Protein AF-A0AAV0Y622-F1 (afdb_monomer_lite)

Radius of gyration: 22.94 Å; chains: 1; bounding box: 54×23×81 Å

Organism: NCBI:txid13131

Secondary structure (DSSP, 8-state):
----GGGTTS--HHHHHHHHHHHHHHHHHHHHHHHHHHHHHHHHHHT-TT--HHHHHHHHHHHHHHHHHHGGGHHHHHHHHHHHHT-SSPPP-----------

pLDDT: mean 78.73, std 19.77, range [31.52, 97.56]

Sequence (103 aa):
MILNKKTLLKSNPKNSVNQCVHLKWHFMQFFWNDILERFDLTSHLLLDPKIVLQTAVNALNSLLSFVQEIRNKYEEYEEKAKQMSGLKDYAPIRYRKKKWVTG

Foldseek 3Di:
DDDDPVVVVPDDPVVLVVLLVQLVVQLCCVLVVVLVVLVVVLVVQCPPPPDDPVNNVVSVVVSVVVVVVSVVCSVVSSVSSCVVSVHPDRDDDDDPPDDDPDD

Structure (mmCIF, N/CA/C/O backbone):
data_AF-A0AAV0Y622-F1
#
_entry.id   AF-A0AAV0Y622-F1
#
loop_
_atom_site.group_PDB
_atom_site.id
_atom_site.type_symbol
_atom_site.label_atom_id
_atom_site.label_alt_id
_atom_site.label_comp_id
_atom_site.label_asym_id
_atom_site.label_entity_id
_atom_site.label_seq_id
_atom_site.pdbx_PDB_ins_code
_atom_site.Cartn_x
_atom_site.Cartn_y
_atom_site.Cartn_z
_atom_site.occupancy
_atom_site.B_iso_or_equiv
_atom_site.auth_seq_id
_atom_site.auth_comp_id
_atom_site.auth_asym_id
_atom_site.auth_atom_id
_atom_site.pdbx_PDB_model_num
ATOM 1 N N . MET A 1 1 ? 39.746 -16.424 -37.824 1.00 36.06 1 MET A N 1
ATOM 2 C CA . MET A 1 1 ? 38.872 -15.277 -37.485 1.00 36.06 1 MET A CA 1
ATOM 3 C C . MET A 1 1 ? 37.744 -15.803 -36.603 1.00 36.06 1 MET A C 1
ATOM 5 O O . MET A 1 1 ? 36.868 -16.505 -37.088 1.00 36.06 1 MET A O 1
ATOM 9 N N . ILE A 1 2 ? 37.861 -15.616 -35.287 1.00 35.88 2 ILE A N 1
ATOM 10 C CA . ILE A 1 2 ? 36.986 -16.235 -34.279 1.00 35.88 2 ILE A CA 1
ATOM 11 C C . ILE A 1 2 ? 35.644 -15.497 -34.289 1.00 35.88 2 ILE A C 1
ATOM 13 O O . ILE A 1 2 ? 35.585 -14.313 -33.961 1.00 35.88 2 ILE A O 1
ATOM 17 N N . LEU A 1 3 ? 34.571 -16.185 -34.686 1.00 31.52 3 LEU A N 1
ATOM 18 C CA . LEU A 1 3 ? 33.204 -15.669 -34.609 1.00 31.52 3 LEU A CA 1
ATOM 19 C C . LEU A 1 3 ? 32.867 -15.356 -33.145 1.00 31.52 3 LEU A C 1
ATOM 21 O O . LEU A 1 3 ? 32.747 -16.234 -32.291 1.00 31.52 3 LEU A O 1
ATOM 25 N N . ASN A 1 4 ? 32.773 -14.060 -32.862 1.00 33.06 4 ASN A N 1
ATOM 26 C CA . ASN A 1 4 ? 32.551 -13.490 -31.546 1.00 33.06 4 ASN A CA 1
ATOM 27 C C . ASN A 1 4 ? 31.136 -13.858 -31.064 1.00 33.06 4 ASN A C 1
ATOM 29 O O . ASN A 1 4 ? 30.150 -13.291 -31.531 1.00 33.06 4 ASN A O 1
ATOM 33 N N . LYS A 1 5 ? 31.027 -14.801 -30.116 1.00 42.62 5 LYS A N 1
ATOM 34 C CA . LYS A 1 5 ? 29.757 -15.284 -29.528 1.00 42.62 5 LYS A CA 1
ATOM 35 C C . LYS A 1 5 ? 28.845 -14.162 -28.989 1.00 42.62 5 LYS A C 1
ATOM 37 O O . LYS A 1 5 ? 27.657 -14.395 -28.786 1.00 42.62 5 LYS A O 1
ATOM 42 N N . LYS A 1 6 ? 29.357 -12.936 -28.806 1.00 43.50 6 LYS A N 1
ATOM 43 C CA . LYS A 1 6 ? 28.578 -11.755 -28.394 1.00 43.50 6 LYS A CA 1
ATOM 44 C C . LYS A 1 6 ? 27.569 -11.258 -29.441 1.00 43.50 6 LYS A C 1
ATOM 46 O O . LYS A 1 6 ? 26.641 -10.548 -29.066 1.00 43.50 6 LYS A O 1
ATOM 51 N N . THR A 1 7 ? 27.688 -11.615 -30.724 1.00 33.09 7 THR A N 1
ATOM 52 C CA . THR A 1 7 ? 26.793 -11.078 -31.774 1.00 33.09 7 THR A CA 1
ATOM 53 C C . THR A 1 7 ? 25.517 -11.896 -31.997 1.00 33.09 7 THR A C 1
ATOM 55 O O . THR A 1 7 ? 24.535 -11.347 -32.492 1.00 33.09 7 THR A O 1
ATOM 58 N N . LEU A 1 8 ? 25.471 -13.164 -31.569 1.00 37.44 8 LEU A N 1
ATOM 59 C CA . LEU A 1 8 ? 24.304 -14.045 -31.757 1.00 37.44 8 LEU A CA 1
ATOM 60 C C . LEU A 1 8 ? 23.208 -13.879 -30.691 1.00 37.44 8 LEU A C 1
ATOM 62 O O . LEU A 1 8 ? 22.096 -14.369 -30.870 1.00 37.44 8 LEU A O 1
ATOM 66 N N . LEU A 1 9 ? 23.473 -13.136 -29.612 1.00 44.47 9 LEU A N 1
ATOM 67 C CA . LEU A 1 9 ? 22.434 -12.724 -28.657 1.00 44.47 9 LEU A CA 1
ATOM 68 C C . LEU A 1 9 ? 21.593 -11.543 -29.171 1.00 44.47 9 LEU A C 1
ATOM 70 O O . LEU A 1 9 ? 20.620 -11.144 -28.529 1.00 44.47 9 LEU A O 1
ATOM 74 N N . LYS A 1 10 ? 21.917 -11.000 -30.352 1.00 45.59 10 LYS A N 1
ATOM 75 C CA . LYS A 1 10 ? 21.136 -9.942 -30.990 1.00 45.59 10 LYS A CA 1
ATOM 76 C C . LYS A 1 10 ? 19.875 -10.546 -31.632 1.00 45.59 10 LYS A C 1
ATOM 78 O O . LYS A 1 10 ? 19.829 -10.863 -32.814 1.00 45.59 10 LYS A O 1
ATOM 83 N N . SER A 1 11 ? 18.823 -10.639 -30.817 1.00 50.12 11 SER A N 1
ATOM 84 C CA . SER A 1 11 ? 17.402 -10.749 -31.196 1.00 50.12 11 SER A CA 1
ATOM 85 C C . SER A 1 11 ? 16.842 -12.117 -31.624 1.00 50.12 11 SER A C 1
ATOM 87 O O . SER A 1 11 ? 16.156 -12.233 -32.637 1.00 50.12 11 SER A O 1
ATOM 89 N N . ASN A 1 12 ? 17.000 -13.150 -30.791 1.00 37.62 12 ASN A N 1
ATOM 90 C CA . ASN A 1 12 ? 16.073 -14.286 -30.859 1.00 37.62 12 ASN A CA 1
ATOM 91 C C . ASN A 1 12 ? 14.724 -13.863 -30.229 1.00 37.62 12 ASN A C 1
ATOM 93 O O . ASN A 1 12 ? 14.719 -13.491 -29.052 1.00 37.62 12 ASN A O 1
ATOM 97 N N . PRO A 1 13 ? 13.587 -13.886 -30.955 1.00 52.12 13 PRO A N 1
ATOM 98 C CA . PRO A 1 13 ? 12.298 -13.420 -30.434 1.00 52.12 13 PRO A CA 1
ATOM 99 C C . PRO A 1 13 ? 11.864 -14.152 -29.156 1.00 52.12 13 PRO A C 1
ATOM 101 O O . PRO A 1 13 ? 11.229 -13.545 -28.296 1.00 52.12 13 PRO A O 1
ATOM 104 N N . LYS A 1 14 ? 12.272 -15.418 -28.984 1.00 54.62 14 LYS A N 1
ATOM 105 C CA . LYS A 1 14 ? 12.008 -16.199 -27.765 1.00 54.62 14 LYS A CA 1
ATOM 106 C C . LYS A 1 14 ? 12.686 -15.597 -26.527 1.00 54.62 14 LYS A C 1
ATOM 108 O O . LYS A 1 14 ? 12.061 -15.493 -25.480 1.00 54.62 14 LYS A O 1
ATOM 113 N N . ASN A 1 15 ? 13.923 -15.116 -26.661 1.00 57.88 15 ASN A N 1
ATOM 114 C CA . ASN A 1 15 ? 14.664 -14.530 -25.540 1.00 57.88 15 ASN A CA 1
ATOM 115 C C . ASN A 1 15 ? 14.088 -13.167 -25.130 1.00 57.88 15 ASN A C 1
ATOM 117 O O . ASN A 1 15 ? 13.970 -12.898 -23.940 1.00 57.88 15 ASN A O 1
ATOM 121 N N . SER A 1 16 ? 13.669 -12.334 -26.093 1.00 57.28 16 SER A N 1
ATOM 122 C CA . SER A 1 16 ? 13.042 -11.038 -25.787 1.00 57.28 16 SER A CA 1
ATOM 123 C C . SER A 1 16 ? 11.657 -11.178 -25.151 1.00 57.28 16 SER A C 1
ATOM 125 O O . SER A 1 16 ? 11.307 -10.393 -24.276 1.00 57.28 16 SER A O 1
ATOM 127 N N . VAL A 1 17 ? 10.868 -12.180 -25.559 1.00 62.34 17 VAL A N 1
ATOM 128 C CA . VAL A 1 17 ? 9.554 -12.447 -24.948 1.00 62.34 17 VAL A CA 1
ATOM 129 C C . VAL A 1 17 ? 9.727 -12.937 -23.511 1.00 62.34 17 VAL A C 1
ATOM 131 O O . VAL A 1 17 ? 9.087 -12.398 -22.613 1.00 62.34 17 VAL A O 1
ATOM 134 N N . ASN A 1 18 ? 10.649 -13.875 -23.272 1.00 63.12 18 ASN A N 1
ATOM 135 C CA . ASN A 1 18 ? 10.930 -14.384 -21.926 1.00 63.12 18 ASN A CA 1
ATOM 136 C C . ASN A 1 18 ? 11.390 -13.273 -20.970 1.00 63.12 18 ASN 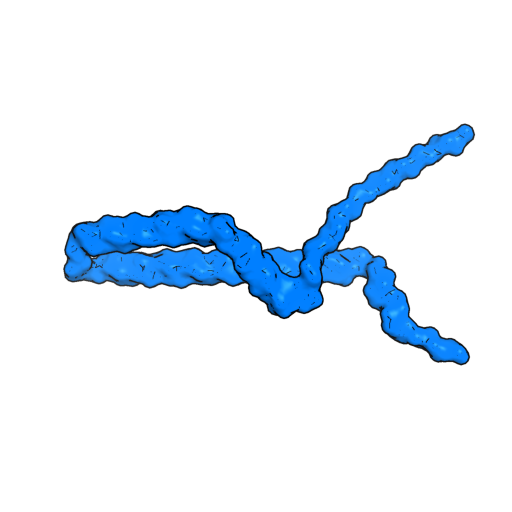A C 1
ATOM 138 O O . ASN A 1 18 ? 10.970 -13.242 -19.819 1.00 63.12 18 ASN A O 1
ATOM 142 N N . GLN A 1 19 ? 12.191 -12.325 -21.461 1.00 64.94 19 GLN A N 1
ATOM 143 C CA . GLN A 1 19 ? 12.620 -11.146 -20.705 1.00 64.94 19 GLN A CA 1
ATOM 144 C C . GLN A 1 19 ? 11.441 -10.244 -20.301 1.00 64.94 19 GLN A C 1
ATOM 146 O O . GLN A 1 19 ? 11.334 -9.847 -19.145 1.00 64.94 19 GLN A O 1
ATOM 151 N N . CYS A 1 20 ? 10.495 -9.987 -21.205 1.00 70.00 20 CYS A N 1
ATOM 152 C CA . CYS A 1 20 ? 9.302 -9.188 -20.885 1.00 70.00 20 CYS A CA 1
ATOM 153 C C . CYS A 1 20 ? 8.402 -9.846 -19.856 1.00 70.00 20 CYS A C 1
ATOM 155 O O . CYS A 1 20 ? 7.855 -9.171 -18.986 1.00 70.00 20 CYS A O 1
ATOM 157 N N . VAL A 1 21 ? 8.241 -11.164 -19.977 1.00 77.44 21 VAL A N 1
ATOM 158 C CA . VAL A 1 21 ? 7.499 -11.962 -19.003 1.00 77.44 21 VAL A CA 1
ATOM 159 C C . VAL A 1 21 ? 8.177 -11.853 -17.641 1.00 77.44 21 VAL A C 1
ATOM 161 O O . VAL A 1 21 ? 7.488 -11.647 -16.650 1.00 77.44 21 VAL A O 1
ATOM 164 N N . HIS A 1 22 ? 9.511 -11.877 -17.599 1.00 78.56 22 HIS A N 1
ATOM 165 C CA . HIS A 1 22 ? 10.283 -11.694 -16.373 1.00 78.56 22 HIS A CA 1
ATOM 166 C C . HIS A 1 22 ? 10.068 -10.319 -15.730 1.00 78.56 22 HIS A C 1
ATOM 168 O O . HIS A 1 22 ? 9.818 -10.250 -14.530 1.00 78.56 22 HIS A O 1
ATOM 174 N N . LEU A 1 23 ? 10.133 -9.231 -16.507 1.00 83.88 23 LEU A N 1
ATOM 175 C CA . LEU A 1 23 ? 9.888 -7.875 -15.997 1.00 83.88 23 LEU A CA 1
ATOM 176 C C . LEU A 1 23 ? 8.463 -7.739 -15.447 1.00 83.88 23 LEU A C 1
ATOM 178 O O . LEU A 1 23 ? 8.270 -7.287 -14.320 1.00 83.88 23 LEU A O 1
ATOM 182 N N . LYS A 1 24 ? 7.468 -8.195 -16.216 1.00 84.81 24 LYS A N 1
ATOM 183 C CA . LYS A 1 24 ? 6.062 -8.147 -15.805 1.00 84.81 24 LYS A CA 1
ATOM 184 C C . LYS A 1 24 ? 5.796 -9.004 -14.566 1.00 84.81 24 LYS A C 1
ATOM 186 O O . LYS A 1 24 ? 4.998 -8.611 -13.723 1.00 84.81 24 LYS A O 1
ATOM 191 N N . TRP A 1 25 ? 6.460 -10.152 -14.451 1.00 88.56 25 TRP A N 1
ATOM 192 C CA . TRP A 1 25 ? 6.358 -11.021 -13.282 1.00 88.56 25 TRP A CA 1
ATOM 193 C C . TRP A 1 25 ? 6.910 -10.342 -12.026 1.00 88.56 25 TRP A C 1
ATOM 195 O O . TRP A 1 25 ? 6.199 -10.282 -11.031 1.00 88.56 25 TRP A O 1
ATOM 205 N N . HIS A 1 26 ? 8.104 -9.742 -12.097 1.00 86.81 26 HIS A N 1
ATOM 206 C CA . HIS A 1 26 ? 8.681 -8.998 -10.970 1.00 86.81 26 HIS A CA 1
ATOM 207 C C . HIS A 1 26 ? 7.804 -7.817 -10.554 1.00 86.81 26 HIS A C 1
ATOM 209 O O . HIS A 1 26 ? 7.552 -7.634 -9.367 1.00 86.81 26 HIS A O 1
ATOM 215 N N . PHE A 1 27 ? 7.289 -7.052 -11.522 1.00 90.44 27 PHE A N 1
ATOM 216 C CA . PHE A 1 27 ? 6.346 -5.970 -11.240 1.00 90.44 27 PHE A CA 1
ATOM 217 C C . PHE A 1 27 ? 5.122 -6.486 -10.476 1.00 90.44 27 PHE A C 1
ATOM 219 O O . PHE A 1 27 ? 4.786 -5.957 -9.421 1.00 90.44 27 PHE A O 1
ATOM 226 N N . MET A 1 28 ? 4.478 -7.543 -10.984 1.00 90.06 28 MET A N 1
ATOM 227 C CA . MET A 1 28 ? 3.286 -8.113 -10.353 1.00 90.06 28 MET A CA 1
ATOM 228 C C . MET A 1 28 ? 3.593 -8.677 -8.969 1.00 90.06 28 MET A C 1
ATOM 230 O O . MET A 1 28 ? 2.779 -8.518 -8.067 1.00 90.06 28 MET A O 1
ATOM 234 N N . GLN A 1 29 ? 4.758 -9.294 -8.785 1.00 92.44 29 GLN A N 1
ATOM 235 C CA . GLN A 1 29 ? 5.179 -9.803 -7.490 1.00 92.44 29 GLN A CA 1
ATOM 236 C C . GLN A 1 29 ? 5.310 -8.672 -6.467 1.00 92.44 29 GLN A C 1
ATOM 238 O O . GLN A 1 29 ? 4.699 -8.766 -5.410 1.00 92.44 29 GLN A O 1
ATOM 243 N N . PHE A 1 30 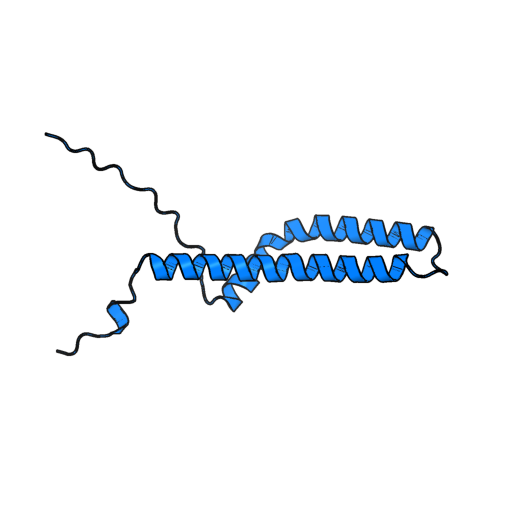? 6.047 -7.601 -6.774 1.00 91.44 30 PHE A N 1
ATOM 244 C CA . PHE A 1 30 ? 6.197 -6.473 -5.847 1.00 91.44 30 PHE A CA 1
ATOM 245 C C . PHE A 1 30 ? 4.865 -5.776 -5.572 1.00 91.44 30 PHE A C 1
ATOM 247 O O . PHE A 1 30 ? 4.535 -5.506 -4.422 1.00 91.44 30 PHE A O 1
ATOM 254 N N . PHE A 1 31 ? 4.080 -5.540 -6.622 1.00 91.56 31 PHE A N 1
ATOM 255 C CA . PHE A 1 31 ? 2.788 -4.878 -6.509 1.00 91.56 31 PHE A CA 1
ATOM 256 C C . PHE A 1 31 ? 1.816 -5.656 -5.612 1.00 91.56 31 PHE A C 1
ATOM 258 O O . PHE A 1 31 ? 1.215 -5.088 -4.703 1.00 91.56 31 PHE A O 1
ATOM 265 N N . TRP A 1 32 ? 1.663 -6.962 -5.845 1.00 93.19 32 TRP A N 1
ATOM 266 C CA . TRP A 1 32 ? 0.735 -7.779 -5.063 1.00 93.19 32 TRP A CA 1
ATOM 267 C C . TRP A 1 32 ? 1.253 -8.107 -3.669 1.00 93.19 32 TRP A C 1
ATOM 269 O O . TRP A 1 32 ? 0.438 -8.207 -2.757 1.00 93.19 32 TRP A O 1
ATOM 279 N N . ASN A 1 33 ? 2.568 -8.250 -3.486 1.00 94.62 33 ASN A N 1
ATOM 280 C CA . ASN A 1 33 ? 3.149 -8.498 -2.170 1.00 94.62 33 ASN A CA 1
ATOM 281 C C . ASN A 1 33 ? 2.765 -7.392 -1.180 1.00 94.62 33 ASN A C 1
ATOM 283 O O . ASN A 1 33 ? 2.231 -7.691 -0.117 1.00 94.62 33 ASN A O 1
ATOM 287 N N . ASP A 1 34 ? 2.932 -6.129 -1.570 1.00 93.94 34 ASP A N 1
ATOM 288 C CA . ASP A 1 34 ? 2.642 -4.988 -0.696 1.00 93.94 34 ASP A CA 1
ATOM 289 C C . ASP A 1 34 ? 1.139 -4.877 -0.367 1.00 93.94 34 ASP A C 1
ATOM 291 O O . ASP A 1 34 ? 0.758 -4.545 0.758 1.00 93.94 34 ASP A O 1
ATOM 295 N N . ILE A 1 35 ? 0.261 -5.191 -1.331 1.00 93.62 35 ILE A N 1
ATOM 296 C CA . ILE A 1 35 ? -1.196 -5.224 -1.110 1.00 93.62 35 ILE A CA 1
ATOM 297 C C . ILE A 1 35 ? -1.569 -6.328 -0.125 1.00 93.62 35 ILE A C 1
ATOM 299 O O . ILE A 1 35 ? -2.336 -6.084 0.807 1.00 93.62 35 ILE A O 1
ATOM 303 N N . LEU A 1 36 ? -1.047 -7.535 -0.339 1.00 95.81 36 LEU A N 1
ATOM 304 C CA . LEU A 1 36 ? -1.373 -8.694 0.482 1.00 95.81 36 LEU A CA 1
ATOM 305 C C . LEU A 1 36 ? -0.841 -8.536 1.904 1.00 95.81 36 LEU A C 1
ATOM 307 O O . LEU A 1 36 ? -1.576 -8.819 2.841 1.00 95.81 36 LEU A O 1
ATOM 311 N N . GLU A 1 37 ? 0.370 -8.008 2.078 1.00 96.19 37 GLU A N 1
ATOM 312 C CA . GLU A 1 37 ? 0.938 -7.725 3.398 1.00 96.19 37 GLU A CA 1
ATOM 313 C C . GLU A 1 37 ? 0.075 -6.716 4.170 1.00 96.19 37 GLU A C 1
ATOM 315 O O . GLU A 1 37 ? -0.294 -6.945 5.323 1.00 96.19 37 GLU A O 1
ATOM 320 N N . ARG A 1 38 ? -0.335 -5.613 3.528 1.00 95.50 38 ARG A N 1
ATOM 321 C CA . ARG A 1 38 ? -1.188 -4.613 4.187 1.00 95.50 38 ARG A CA 1
ATOM 322 C C . ARG A 1 38 ? -2.576 -5.159 4.519 1.00 95.50 38 ARG A C 1
ATOM 324 O O . ARG A 1 38 ? -3.145 -4.810 5.560 1.00 95.50 38 ARG A O 1
ATOM 331 N N . PHE A 1 39 ? -3.121 -5.997 3.642 1.00 95.81 39 PHE A N 1
ATOM 332 C CA . PHE A 1 39 ? -4.402 -6.658 3.853 1.00 95.81 39 PHE A CA 1
ATOM 333 C C . PHE A 1 39 ? -4.339 -7.654 5.015 1.00 95.81 39 PHE A C 1
ATOM 335 O O . PHE A 1 39 ? -5.241 -7.666 5.854 1.00 95.81 39 PHE A O 1
ATOM 342 N N . ASP A 1 40 ? -3.272 -8.444 5.097 1.00 97.19 40 ASP A N 1
ATOM 343 C CA . ASP A 1 40 ? -3.043 -9.426 6.156 1.00 97.19 40 ASP A CA 1
ATOM 344 C C . ASP A 1 40 ? -2.927 -8.751 7.530 1.00 97.19 40 ASP A C 1
ATOM 346 O O . ASP A 1 40 ? -3.668 -9.085 8.455 1.00 97.19 40 ASP A O 1
ATOM 350 N N . LEU A 1 41 ? -2.124 -7.686 7.629 1.00 95.69 41 LEU A N 1
ATOM 351 C CA . LEU A 1 41 ? -2.010 -6.875 8.847 1.00 95.69 41 LEU A CA 1
ATOM 352 C C . LEU A 1 41 ? -3.357 -6.294 9.292 1.00 95.69 41 LEU A C 1
ATOM 354 O O . LEU A 1 41 ? -3.691 -6.305 10.478 1.00 95.69 41 LEU A O 1
ATOM 358 N N . THR A 1 42 ? -4.142 -5.789 8.338 1.00 96.81 42 THR A N 1
ATOM 359 C CA . THR A 1 42 ? -5.475 -5.245 8.626 1.00 96.81 42 THR A CA 1
ATOM 360 C C . THR A 1 42 ? -6.424 -6.354 9.078 1.00 96.81 42 THR A C 1
ATOM 362 O O . THR A 1 42 ? -7.174 -6.165 10.031 1.00 96.81 42 THR A O 1
ATOM 365 N N . SER A 1 43 ? -6.363 -7.527 8.448 1.00 96.69 43 SER A N 1
ATOM 366 C CA . SER A 1 43 ? -7.178 -8.690 8.810 1.00 96.69 43 SER A CA 1
ATOM 367 C C . SER A 1 43 ? -6.858 -9.173 10.222 1.00 96.69 43 SER A C 1
ATOM 369 O O . SER A 1 43 ? -7.770 -9.349 11.026 1.00 96.69 43 SER A O 1
ATOM 371 N N . HIS A 1 44 ? -5.576 -9.303 10.562 1.00 96.06 44 HIS A N 1
ATOM 372 C CA . HIS A 1 44 ? -5.141 -9.657 11.911 1.00 96.06 44 HIS A CA 1
ATOM 373 C C . HIS A 1 44 ? -5.617 -8.655 12.963 1.00 96.06 44 HIS A C 1
ATOM 375 O O . HIS A 1 44 ? -6.077 -9.070 14.025 1.00 96.06 44 HIS A O 1
ATOM 381 N N . LEU A 1 45 ? -5.571 -7.354 12.659 1.00 95.69 45 LEU A N 1
ATOM 382 C CA . LEU A 1 45 ? -6.094 -6.318 13.547 1.00 95.69 45 LEU A CA 1
ATOM 383 C C . LEU A 1 45 ? -7.611 -6.452 13.746 1.00 95.69 45 LEU A C 1
ATOM 385 O O . LEU A 1 45 ? -8.087 -6.401 14.875 1.00 95.69 45 LEU A O 1
ATOM 389 N N . LEU A 1 46 ? -8.374 -6.644 12.665 1.00 96.12 46 LEU A N 1
ATOM 390 C CA . LEU A 1 46 ? -9.838 -6.753 12.711 1.00 96.12 46 LEU A CA 1
ATOM 391 C C . LEU A 1 46 ? -10.338 -8.003 13.443 1.00 96.12 46 LEU A C 1
ATOM 393 O O . LEU A 1 46 ? -11.459 -8.004 13.947 1.00 96.12 46 LEU A O 1
ATOM 397 N N . LEU A 1 47 ? -9.523 -9.055 13.490 1.00 95.88 47 LEU A N 1
ATOM 398 C CA . LEU A 1 47 ? -9.833 -10.296 14.195 1.00 95.88 47 LEU A CA 1
ATOM 399 C C . LEU A 1 47 ? -9.550 -10.226 15.705 1.00 95.88 47 LEU A C 1
ATOM 401 O O . LEU A 1 47 ? -9.858 -11.187 16.411 1.00 95.88 47 LEU A O 1
ATOM 405 N N . AS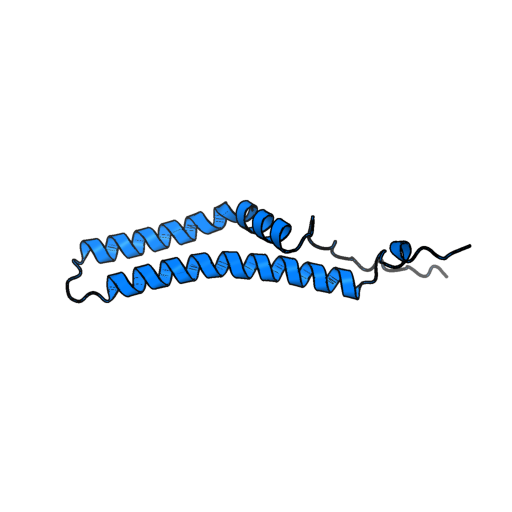P A 1 48 ? -8.993 -9.125 16.221 1.00 95.56 48 ASP A N 1
ATOM 406 C CA . ASP A 1 48 ? -8.809 -8.945 17.663 1.00 95.56 48 ASP A CA 1
ATOM 407 C C . ASP A 1 48 ? -10.180 -8.831 18.364 1.00 95.56 48 ASP A C 1
ATOM 409 O O . ASP A 1 48 ? -10.917 -7.871 18.124 1.00 95.56 48 ASP A O 1
ATOM 413 N N . PRO A 1 49 ? -10.541 -9.753 19.280 1.00 92.75 49 PRO A N 1
ATOM 414 C CA . PRO A 1 49 ? -11.823 -9.710 19.986 1.00 92.75 49 PRO A CA 1
ATOM 415 C C . PRO A 1 49 ? -11.993 -8.478 20.888 1.00 92.75 49 PRO A C 1
ATOM 417 O O . PRO A 1 49 ? -13.101 -8.205 21.347 1.00 92.75 49 PRO A O 1
ATOM 420 N N . LYS A 1 50 ? -10.912 -7.744 21.175 1.00 96.06 50 LYS A N 1
ATOM 421 C CA . LYS A 1 50 ? -10.919 -6.510 21.973 1.00 96.06 50 LYS A CA 1
ATOM 422 C C . LYS A 1 50 ? -10.925 -5.247 21.113 1.00 96.06 50 LYS A C 1
ATOM 424 O O . LYS A 1 50 ? -10.820 -4.149 21.665 1.00 96.06 50 LYS A O 1
ATOM 429 N N . ILE A 1 51 ? -11.027 -5.369 19.787 1.00 95.00 51 ILE A N 1
ATOM 430 C CA . ILE A 1 51 ? -10.992 -4.206 18.907 1.00 95.00 51 ILE A CA 1
ATOM 431 C C . ILE A 1 51 ? -12.161 -3.258 19.187 1.00 95.00 51 ILE A C 1
ATOM 433 O O . ILE A 1 51 ? -13.325 -3.644 19.288 1.00 95.00 51 ILE A O 1
ATOM 437 N N . VAL A 1 52 ? -11.843 -1.970 19.276 1.00 96.12 52 VAL A N 1
ATOM 438 C CA . VAL A 1 52 ? -12.848 -0.910 19.342 1.00 96.12 52 VAL A CA 1
ATOM 439 C C . VAL A 1 52 ? -13.342 -0.615 17.927 1.00 96.12 52 VAL A C 1
ATOM 441 O O . VAL A 1 52 ? -12.537 -0.474 17.007 1.00 96.12 52 VAL A O 1
ATOM 444 N N . LEU A 1 53 ? -14.657 -0.449 17.750 1.00 94.94 53 LEU A N 1
ATOM 445 C CA . LEU A 1 53 ? -15.276 -0.205 16.438 1.00 94.94 53 LEU A CA 1
ATOM 446 C C . LEU A 1 53 ? -14.599 0.935 15.657 1.00 94.94 53 LEU A C 1
ATOM 448 O O . LEU A 1 53 ? -14.333 0.797 14.466 1.00 94.94 53 LEU A O 1
ATOM 452 N N . GLN A 1 54 ? -14.263 2.039 16.329 1.00 96.75 54 GLN A N 1
ATOM 453 C CA . GLN A 1 54 ? -13.573 3.164 15.694 1.00 96.75 54 GLN A CA 1
ATOM 454 C C . GLN A 1 54 ? -12.204 2.764 15.123 1.00 96.75 54 GLN A C 1
ATOM 456 O O . GLN A 1 54 ? -11.836 3.206 14.037 1.00 96.75 54 GLN A O 1
ATOM 461 N N . THR A 1 55 ? -11.460 1.905 15.822 1.00 96.19 55 THR A N 1
ATOM 462 C CA . THR A 1 55 ? -10.170 1.383 15.355 1.00 96.19 55 THR A CA 1
ATOM 463 C C . THR A 1 55 ? -10.350 0.518 14.111 1.00 96.19 55 THR A C 1
ATOM 465 O O . THR A 1 55 ? -9.592 0.675 13.157 1.00 96.19 55 THR A O 1
ATOM 468 N N . ALA A 1 56 ? -11.385 -0.327 14.077 1.00 95.94 56 ALA A N 1
ATOM 469 C CA . ALA A 1 56 ? -11.712 -1.143 12.907 1.00 95.94 56 ALA A CA 1
ATOM 470 C C . ALA A 1 56 ? -12.042 -0.279 11.677 1.00 95.94 56 ALA A C 1
ATOM 472 O O . ALA A 1 56 ? -11.498 -0.495 10.594 1.00 95.94 56 ALA A O 1
ATOM 473 N N . VAL A 1 57 ? -12.877 0.750 11.858 1.00 97.50 57 VAL A N 1
ATOM 474 C CA . VAL A 1 57 ? -13.222 1.711 10.796 1.00 97.50 57 VAL A CA 1
ATOM 475 C C . VAL A 1 57 ? -11.976 2.443 10.294 1.00 97.50 57 VAL A C 1
ATOM 477 O O . VAL A 1 57 ? -11.759 2.542 9.087 1.00 97.50 5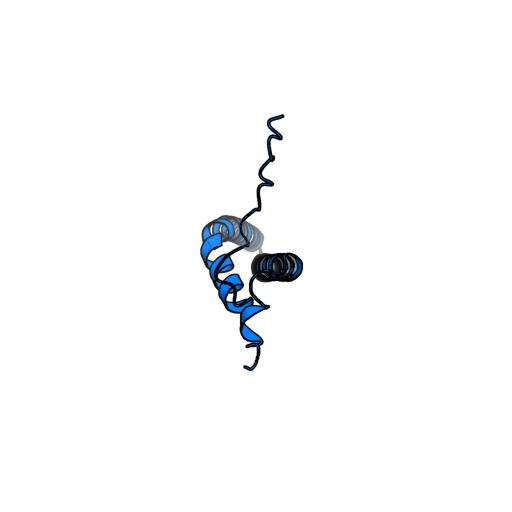7 VAL A O 1
ATOM 480 N N . ASN A 1 58 ? -11.120 2.915 11.203 1.00 97.56 58 ASN A N 1
ATOM 481 C CA . ASN A 1 58 ? -9.881 3.601 10.837 1.00 97.56 58 ASN A CA 1
ATOM 482 C C . ASN A 1 58 ? -8.922 2.683 10.065 1.00 97.56 58 ASN A C 1
ATOM 484 O O . ASN A 1 58 ? -8.301 3.128 9.100 1.00 97.56 58 ASN A O 1
ATOM 488 N N . ALA A 1 59 ? -8.819 1.410 10.454 1.00 96.69 59 ALA A N 1
ATOM 489 C CA . ALA A 1 59 ? -7.980 0.429 9.774 1.00 96.69 59 ALA A CA 1
ATOM 490 C C . ALA A 1 59 ? -8.459 0.164 8.339 1.00 96.69 59 ALA A C 1
ATOM 492 O O . ALA A 1 59 ? -7.658 0.199 7.405 1.00 96.69 59 ALA A O 1
ATOM 493 N N . LEU A 1 60 ? -9.770 -0.009 8.146 1.00 96.75 60 LEU A N 1
ATOM 494 C CA . LEU A 1 60 ? -10.369 -0.183 6.821 1.00 96.75 60 LEU A CA 1
ATOM 495 C C . LEU A 1 60 ? -10.200 1.062 5.941 1.00 96.75 60 LEU A C 1
ATOM 497 O O . LEU A 1 60 ? -9.837 0.937 4.773 1.00 96.75 60 LEU A O 1
ATOM 501 N N . ASN A 1 61 ? -10.391 2.261 6.498 1.00 97.38 61 ASN A N 1
ATOM 502 C CA . ASN A 1 61 ? -10.142 3.511 5.776 1.00 97.38 61 ASN A CA 1
ATOM 503 C C . ASN A 1 61 ? -8.663 3.653 5.389 1.00 97.38 61 ASN A C 1
ATOM 505 O O . ASN A 1 61 ? -8.362 4.028 4.260 1.00 97.38 61 ASN A O 1
ATOM 509 N N . SER A 1 62 ? -7.738 3.297 6.287 1.00 96.75 62 SER A N 1
ATOM 510 C CA . SER A 1 62 ? -6.303 3.295 5.986 1.00 96.75 62 SER A CA 1
ATOM 511 C C . SER A 1 62 ? -5.955 2.313 4.867 1.00 96.75 62 SER A C 1
ATOM 513 O O . SER A 1 62 ? -5.172 2.661 3.985 1.00 96.75 62 SER A O 1
ATOM 515 N N . LEU A 1 63 ? -6.543 1.112 4.870 1.00 96.19 63 LEU A N 1
ATOM 516 C CA . LEU A 1 63 ? -6.364 0.131 3.799 1.00 96.19 63 LEU A CA 1
ATOM 517 C C . LEU A 1 63 ? -6.902 0.660 2.463 1.00 96.19 63 LEU A C 1
ATOM 519 O O . LEU A 1 63 ? -6.229 0.536 1.441 1.00 96.19 63 LEU A O 1
ATOM 523 N N . LEU A 1 64 ? -8.077 1.296 2.468 1.00 95.62 64 LEU A N 1
ATOM 524 C CA . LEU A 1 64 ? -8.655 1.914 1.276 1.00 95.62 64 LEU A CA 1
ATOM 525 C C . LEU A 1 64 ? -7.744 3.013 0.711 1.00 95.62 64 LEU A C 1
ATOM 527 O O . LEU A 1 64 ? -7.436 2.989 -0.481 1.00 95.62 64 LEU A O 1
ATOM 531 N N . SER A 1 65 ? -7.283 3.941 1.555 1.00 95.56 65 SER A N 1
ATOM 532 C CA . SER A 1 65 ? -6.354 5.002 1.148 1.00 95.56 65 SER A CA 1
ATOM 533 C C . SER A 1 65 ? -5.043 4.429 0.614 1.00 95.56 65 SER A C 1
ATOM 535 O O . SER A 1 65 ? -4.574 4.856 -0.436 1.00 95.56 65 SER A O 1
ATOM 537 N N . PHE A 1 66 ? -4.497 3.397 1.262 1.00 95.00 66 PHE A N 1
ATOM 538 C CA . PHE A 1 66 ? -3.295 2.713 0.789 1.00 95.00 66 PHE A CA 1
ATOM 539 C C . PHE A 1 66 ? -3.472 2.138 -0.624 1.00 95.00 66 PHE A C 1
ATOM 541 O O . PHE A 1 66 ? -2.638 2.380 -1.494 1.00 95.00 66 PHE A O 1
ATOM 548 N N . VAL A 1 67 ? -4.573 1.423 -0.887 1.00 92.19 67 VAL A N 1
ATOM 549 C CA . VAL A 1 67 ? -4.859 0.860 -2.221 1.00 92.19 67 VAL A CA 1
ATOM 550 C C . VAL A 1 67 ? -5.061 1.965 -3.265 1.00 92.19 67 VAL A C 1
ATOM 552 O O . VAL A 1 67 ? -4.658 1.808 -4.417 1.00 92.19 67 VAL A O 1
ATOM 555 N N . GLN A 1 68 ? -5.647 3.102 -2.888 1.00 91.69 68 GLN A N 1
ATOM 556 C CA . GLN A 1 68 ? -5.780 4.252 -3.788 1.00 91.69 68 GLN A CA 1
ATOM 557 C C . GLN A 1 68 ? -4.419 4.876 -4.127 1.00 91.69 68 GLN A C 1
ATOM 559 O O . GLN A 1 68 ? -4.162 5.198 -5.288 1.00 91.69 68 GLN A O 1
ATOM 564 N N . GLU A 1 69 ? -3.532 5.007 -3.142 1.00 92.50 69 GLU A N 1
ATOM 565 C CA . GLU A 1 69 ? -2.190 5.564 -3.319 1.00 92.50 69 GLU A CA 1
ATOM 566 C C . GLU A 1 69 ? -1.260 4.637 -4.104 1.00 92.50 69 GLU A C 1
ATOM 568 O O . GLU A 1 69 ? -0.445 5.119 -4.891 1.00 92.50 69 GLU A O 1
ATOM 573 N N . ILE A 1 70 ? -1.391 3.316 -3.945 1.00 90.38 70 ILE A N 1
ATOM 574 C CA . ILE A 1 70 ? -0.523 2.339 -4.619 1.00 90.38 70 ILE A CA 1
ATOM 575 C C . ILE A 1 70 ? -0.607 2.460 -6.146 1.00 90.38 70 ILE A C 1
ATOM 577 O O . ILE A 1 70 ? 0.378 2.237 -6.849 1.00 90.38 70 ILE A O 1
ATOM 581 N N . ARG A 1 71 ? -1.762 2.901 -6.666 1.00 83.06 71 ARG A N 1
ATOM 582 C CA . ARG A 1 71 ? -1.965 3.177 -8.093 1.00 83.06 71 ARG A CA 1
ATOM 583 C C . ARG A 1 71 ? -1.048 4.287 -8.605 1.00 83.06 71 ARG A C 1
ATOM 585 O O . ARG A 1 71 ? -0.596 4.216 -9.744 1.00 83.06 71 ARG A O 1
ATOM 592 N N . ASN A 1 72 ? -0.767 5.286 -7.772 1.00 89.19 72 ASN A N 1
ATOM 593 C CA . ASN A 1 72 ? 0.095 6.413 -8.126 1.00 89.19 72 ASN A CA 1
ATOM 594 C C . ASN A 1 72 ? 1.586 6.045 -8.065 1.00 89.19 72 ASN A C 1
ATOM 596 O O . ASN A 1 72 ? 2.409 6.778 -8.595 1.00 89.19 72 ASN A O 1
ATOM 600 N N . LYS A 1 73 ? 1.935 4.895 -7.473 1.00 90.00 73 LYS A N 1
ATOM 601 C CA . LYS A 1 73 ? 3.316 4.403 -7.341 1.00 90.00 73 LYS A CA 1
ATOM 602 C C . LYS A 1 73 ? 3.746 3.479 -8.482 1.00 90.00 73 LYS A C 1
ATOM 604 O O . LYS A 1 73 ? 4.743 2.775 -8.359 1.00 90.00 73 LYS A O 1
ATOM 609 N N . TYR A 1 74 ? 2.997 3.448 -9.588 1.00 87.00 74 TYR A N 1
ATOM 610 C CA . TYR A 1 74 ? 3.290 2.575 -10.731 1.00 87.00 74 TYR A CA 1
ATOM 611 C C . TYR A 1 74 ? 4.756 2.681 -11.182 1.00 87.00 74 TYR A C 1
ATOM 613 O O . TYR A 1 74 ? 5.418 1.660 -11.357 1.00 87.00 74 TYR A O 1
ATOM 621 N N . GLU A 1 75 ? 5.259 3.909 -11.312 1.00 90.06 75 GLU A N 1
ATOM 622 C CA . GLU A 1 75 ? 6.625 4.200 -11.757 1.00 90.06 75 GLU A CA 1
ATOM 623 C C . GLU A 1 75 ? 7.669 3.606 -10.799 1.00 90.06 75 GLU A C 1
ATOM 625 O O . GLU A 1 75 ? 8.615 2.960 -11.246 1.00 90.06 75 GLU A O 1
ATOM 630 N N . GLU A 1 76 ? 7.447 3.700 -9.485 1.00 92.00 76 GLU A N 1
ATOM 631 C CA . GLU A 1 76 ? 8.334 3.114 -8.471 1.00 92.00 76 GLU A CA 1
ATOM 632 C C . GLU A 1 76 ? 8.402 1.581 -8.579 1.00 92.00 76 GLU A C 1
ATOM 634 O O . GLU A 1 76 ? 9.480 0.983 -8.500 1.00 92.00 76 GLU A O 1
ATOM 639 N N . TYR A 1 77 ? 7.257 0.918 -8.775 1.00 91.06 77 TYR A N 1
ATOM 640 C CA . TYR A 1 77 ? 7.215 -0.536 -8.969 1.00 91.06 77 TYR A CA 1
ATOM 641 C C . TYR A 1 77 ? 7.856 -0.954 -10.291 1.00 91.06 77 TYR A C 1
ATOM 643 O O . TYR A 1 77 ? 8.527 -1.988 -10.355 1.00 91.06 77 TYR A O 1
ATOM 651 N N . GLU A 1 78 ? 7.668 -0.162 -11.346 1.00 89.12 78 GLU A N 1
ATOM 652 C CA . GLU A 1 78 ? 8.286 -0.410 -12.641 1.00 89.12 78 GLU A CA 1
ATOM 653 C C . GLU A 1 78 ? 9.813 -0.299 -12.556 1.00 89.12 78 GLU A C 1
ATOM 655 O O . GLU A 1 78 ? 10.518 -1.177 -13.058 1.00 89.12 78 GLU A O 1
ATOM 660 N N . GLU A 1 79 ? 10.339 0.718 -11.874 1.00 90.19 79 GLU A N 1
ATOM 661 C CA . GLU A 1 79 ? 11.777 0.868 -11.647 1.00 90.19 79 GLU A CA 1
ATOM 662 C C . GLU A 1 79 ? 12.359 -0.288 -10.830 1.00 90.19 79 GLU A C 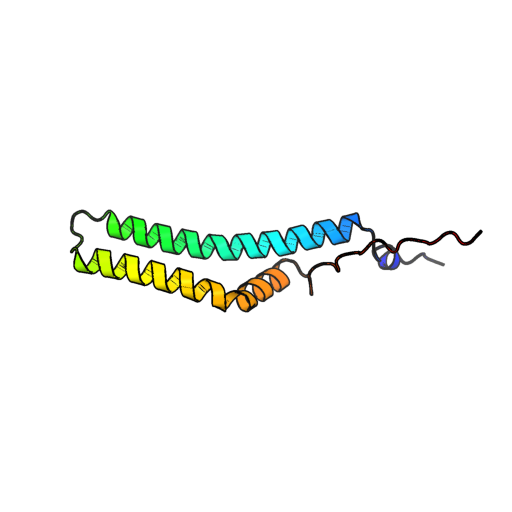1
ATOM 664 O O . GLU A 1 79 ? 13.365 -0.875 -11.241 1.00 90.19 79 GLU A O 1
ATOM 669 N N . LYS A 1 80 ? 11.706 -0.690 -9.730 1.00 89.56 80 LYS A N 1
ATOM 670 C CA . LYS A 1 80 ? 12.117 -1.868 -8.941 1.00 89.56 80 LYS A CA 1
ATOM 671 C C . LYS A 1 80 ? 12.152 -3.137 -9.794 1.00 89.56 80 LYS A C 1
ATOM 673 O O . LYS A 1 80 ? 13.106 -3.915 -9.737 1.00 89.56 80 LYS A O 1
ATOM 678 N N . ALA A 1 81 ? 11.139 -3.341 -10.633 1.00 88.75 81 ALA A N 1
ATOM 679 C CA . ALA A 1 81 ? 11.075 -4.493 -11.523 1.00 88.75 81 ALA A CA 1
ATOM 680 C C . ALA A 1 81 ? 12.169 -4.458 -12.607 1.00 88.75 81 ALA A C 1
ATOM 682 O O . ALA A 1 81 ? 12.761 -5.496 -12.923 1.00 88.75 81 ALA A O 1
ATOM 683 N N . LYS A 1 82 ? 12.485 -3.279 -13.158 1.00 87.25 82 LYS A N 1
ATOM 684 C CA . LYS A 1 82 ? 13.588 -3.077 -14.118 1.00 87.25 82 LYS A CA 1
ATOM 685 C C . LYS A 1 82 ? 14.941 -3.388 -13.484 1.00 87.25 82 LYS A C 1
ATOM 687 O O . LYS A 1 82 ? 15.724 -4.138 -14.068 1.00 87.25 82 LYS A O 1
ATOM 692 N N . GLN A 1 83 ? 15.179 -2.896 -12.268 1.00 87.56 83 GLN A N 1
ATOM 693 C CA . GLN A 1 83 ? 16.391 -3.189 -11.498 1.00 87.56 83 GLN A CA 1
ATOM 694 C C . GLN A 1 83 ? 16.557 -4.695 -11.258 1.00 87.56 83 GLN A C 1
ATOM 696 O O . GLN A 1 83 ? 17.632 -5.235 -11.512 1.00 87.56 83 GLN A O 1
ATOM 701 N N . MET A 1 84 ? 15.488 -5.388 -10.852 1.00 84.31 84 MET A N 1
ATOM 702 C CA . MET A 1 84 ? 15.550 -6.819 -10.537 1.00 84.31 84 MET A CA 1
ATOM 703 C C . MET A 1 84 ? 15.659 -7.715 -11.782 1.00 84.31 84 MET A C 1
ATOM 705 O O . MET A 1 84 ? 16.361 -8.723 -11.777 1.00 84.31 84 MET A O 1
ATOM 709 N N . SER A 1 85 ? 14.987 -7.351 -12.876 1.00 81.62 85 SER A N 1
ATOM 710 C CA . SER A 1 85 ? 15.033 -8.118 -14.130 1.00 81.62 85 SER A CA 1
ATOM 711 C C . SER A 1 85 ? 16.282 -7.849 -14.979 1.00 81.62 85 SER A C 1
ATOM 713 O O . SER A 1 85 ? 16.564 -8.616 -15.902 1.00 81.62 85 SER A O 1
ATOM 715 N N . GLY A 1 86 ? 17.022 -6.769 -14.701 1.00 80.75 86 GLY A N 1
ATOM 716 C CA . GLY A 1 86 ? 18.165 -6.324 -15.504 1.00 80.75 86 GLY A CA 1
ATOM 717 C C . GLY A 1 86 ? 17.775 -5.738 -16.868 1.00 80.75 86 GLY A C 1
ATOM 718 O O . GLY A 1 86 ? 18.618 -5.628 -17.762 1.00 80.75 86 GLY A O 1
ATOM 719 N N . LEU A 1 87 ? 16.501 -5.386 -17.056 1.00 78.19 87 LEU A N 1
ATOM 720 C CA . LEU A 1 87 ? 15.955 -4.883 -18.315 1.00 78.19 87 LEU A CA 1
ATOM 721 C C . LEU A 1 87 ? 15.699 -3.382 -18.228 1.00 78.19 87 LEU A C 1
ATOM 723 O O . LEU A 1 87 ? 15.189 -2.885 -17.231 1.00 78.19 87 LEU A O 1
ATOM 727 N N . LYS A 1 88 ? 16.022 -2.655 -19.303 1.00 75.56 88 LYS A N 1
ATOM 728 C CA . LYS A 1 88 ? 15.734 -1.215 -19.395 1.00 75.56 88 LYS A CA 1
ATOM 729 C C . LYS A 1 88 ? 14.266 -0.926 -19.689 1.00 75.56 88 LYS A C 1
ATOM 731 O O . LYS A 1 88 ? 13.755 0.094 -19.244 1.00 75.56 88 LYS A O 1
ATOM 736 N N . ASP A 1 89 ? 13.616 -1.794 -20.460 1.00 74.19 89 ASP A N 1
ATOM 737 C CA . ASP A 1 89 ? 12.249 -1.571 -20.913 1.00 74.19 89 ASP A CA 1
ATOM 738 C C . ASP A 1 89 ? 11.553 -2.878 -21.312 1.00 74.19 89 ASP A C 1
ATOM 740 O O . ASP A 1 89 ? 12.208 -3.906 -21.538 1.00 74.19 89 ASP A O 1
ATOM 744 N N . TYR A 1 90 ? 10.228 -2.823 -21.433 1.00 71.69 90 TYR A N 1
ATOM 745 C CA . TYR A 1 90 ? 9.443 -3.890 -22.048 1.00 71.69 90 TYR A CA 1
ATOM 746 C C . TYR A 1 90 ? 9.823 -4.036 -23.532 1.00 71.69 90 TYR A C 1
ATOM 748 O O . TYR A 1 90 ? 10.192 -3.072 -24.204 1.00 71.69 90 TYR A O 1
ATOM 756 N N . ALA A 1 91 ? 9.740 -5.249 -24.088 1.00 69.56 91 ALA A N 1
ATOM 757 C CA . ALA A 1 91 ? 10.041 -5.437 -25.505 1.00 69.56 91 ALA A CA 1
ATOM 758 C C . ALA A 1 91 ? 9.025 -4.671 -26.352 1.00 69.56 91 ALA A C 1
ATOM 760 O O . ALA A 1 91 ? 7.821 -4.718 -26.076 1.00 69.56 91 ALA A O 1
ATOM 761 N N . PRO A 1 92 ? 9.491 -4.037 -27.438 1.00 64.25 92 PRO A N 1
ATOM 762 C CA . PRO A 1 92 ? 8.611 -3.337 -28.349 1.00 64.25 92 PRO A CA 1
ATOM 763 C C . PRO A 1 92 ? 7.577 -4.304 -28.926 1.00 64.25 92 PRO A C 1
ATOM 765 O O . PRO A 1 92 ? 7.915 -5.385 -29.426 1.00 64.25 92 PRO A O 1
ATOM 768 N N . ILE A 1 93 ? 6.311 -3.888 -28.892 1.00 60.78 93 ILE A N 1
ATOM 769 C CA . ILE A 1 93 ? 5.208 -4.595 -29.541 1.00 60.78 93 ILE A CA 1
ATOM 770 C C . ILE A 1 93 ? 5.519 -4.644 -31.042 1.00 60.78 93 ILE A C 1
ATOM 772 O O . ILE A 1 93 ? 5.534 -3.624 -31.734 1.00 60.78 93 ILE A O 1
ATOM 776 N N . ARG A 1 94 ? 5.817 -5.837 -31.567 1.00 59.72 94 ARG A N 1
ATOM 777 C CA . ARG A 1 94 ? 6.094 -6.019 -32.996 1.00 59.72 94 ARG A CA 1
ATOM 778 C C . ARG A 1 94 ? 4.778 -6.031 -33.769 1.00 59.72 94 ARG A C 1
ATOM 780 O O . ARG A 1 94 ? 4.142 -7.074 -33.893 1.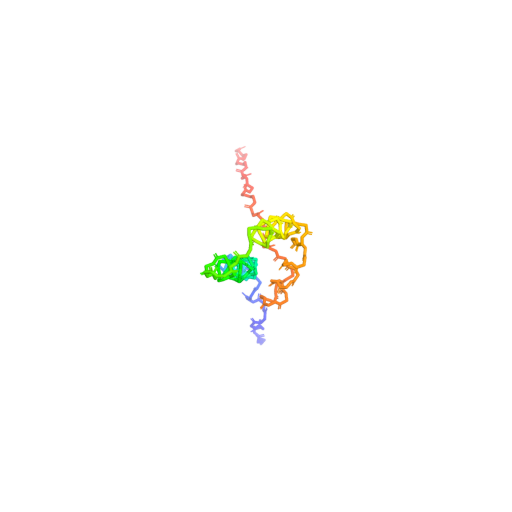00 59.72 94 ARG A O 1
ATOM 787 N N . TYR A 1 95 ? 4.396 -4.902 -34.356 1.00 56.31 95 TYR A N 1
ATOM 788 C CA . TYR A 1 95 ? 3.357 -4.894 -35.384 1.00 56.31 95 TYR A CA 1
ATOM 789 C C . TYR A 1 95 ? 3.888 -5.596 -36.642 1.00 56.31 95 TYR A C 1
ATOM 791 O O . TYR A 1 95 ? 4.900 -5.194 -37.224 1.00 56.31 95 TYR A O 1
ATOM 799 N N . ARG A 1 96 ? 3.228 -6.680 -37.069 1.00 58.62 96 ARG A N 1
ATOM 800 C CA . ARG A 1 96 ? 3.571 -7.387 -38.311 1.00 58.62 96 ARG A CA 1
ATOM 801 C C . ARG A 1 96 ? 3.324 -6.443 -39.492 1.00 58.62 96 ARG A C 1
ATOM 803 O O . ARG A 1 96 ? 2.175 -6.195 -39.847 1.00 58.62 96 ARG A O 1
ATOM 810 N N . LYS A 1 97 ? 4.386 -5.937 -40.130 1.00 57.84 97 LYS A N 1
ATOM 811 C CA . LYS A 1 97 ? 4.257 -5.196 -41.395 1.00 57.84 97 LYS A CA 1
ATOM 812 C C . LYS A 1 97 ? 3.635 -6.126 -42.444 1.00 57.84 97 LYS A C 1
ATOM 814 O O . LYS A 1 97 ? 4.224 -7.155 -42.784 1.00 57.84 97 LYS A O 1
ATOM 819 N N . LYS A 1 98 ? 2.439 -5.790 -42.938 1.00 61.25 98 LYS A N 1
ATOM 820 C CA . LYS A 1 98 ? 1.848 -6.449 -44.109 1.00 61.25 98 LYS A CA 1
ATOM 821 C C . LYS A 1 98 ? 2.742 -6.131 -45.311 1.00 61.25 98 LYS A C 1
ATOM 823 O O . LYS A 1 98 ? 2.917 -4.964 -45.648 1.00 61.25 98 LYS A O 1
ATOM 828 N N . LYS A 1 99 ? 3.348 -7.152 -45.923 1.00 56.78 99 LYS A N 1
ATOM 829 C CA . LYS A 1 99 ? 3.972 -7.007 -47.241 1.00 56.78 99 LYS A CA 1
ATOM 830 C C . LYS A 1 99 ? 2.842 -6.979 -48.264 1.00 56.78 99 LYS A C 1
ATOM 832 O O . LYS A 1 99 ? 2.163 -7.988 -48.429 1.00 56.78 99 LYS A O 1
ATOM 837 N N . TRP A 1 100 ? 2.627 -5.835 -48.901 1.00 57.28 100 TRP A N 1
ATOM 838 C CA . TRP A 1 100 ? 1.851 -5.787 -50.132 1.00 57.28 100 TRP A CA 1
ATOM 839 C C . TRP A 1 100 ? 2.704 -6.435 -51.220 1.00 57.28 100 TRP A C 1
ATOM 841 O O . TRP A 1 100 ? 3.826 -5.997 -51.467 1.00 57.28 100 TRP A O 1
ATOM 851 N N . VAL A 1 101 ? 2.213 -7.530 -51.791 1.00 63.28 101 VAL A N 1
ATOM 852 C CA . VAL A 1 101 ? 2.793 -8.112 -53.001 1.00 63.28 101 VAL A CA 1
ATOM 853 C C . VAL A 1 101 ? 2.229 -7.285 -54.150 1.00 63.28 101 VAL A C 1
ATOM 855 O O . VAL A 1 101 ? 1.061 -7.433 -54.492 1.00 63.28 101 VAL A O 1
ATOM 858 N N . THR A 1 102 ? 3.012 -6.345 -54.669 1.00 55.06 102 THR A N 1
ATOM 859 C CA . THR A 1 102 ? 2.730 -5.714 -55.963 1.00 55.06 102 THR A CA 1
ATOM 860 C C . THR A 1 102 ? 3.158 -6.699 -57.043 1.00 55.06 102 THR A C 1
ATOM 862 O O . THR A 1 102 ? 4.339 -7.051 -57.099 1.00 55.06 102 THR A O 1
ATOM 865 N N . GLY A 1 103 ? 2.176 -7.209 -57.790 1.00 58.38 103 GLY A N 1
ATOM 866 C CA . GLY A 1 103 ? 2.385 -7.998 -59.006 1.00 58.38 103 GLY A CA 1
ATOM 867 C C . GLY A 1 103 ? 2.723 -7.131 -60.207 1.00 58.38 103 GLY A C 1
ATOM 868 O O . GLY A 1 103 ? 2.583 -5.891 -60.092 1.00 58.38 103 GLY A O 1
#